Protein AF-A0A9D8RW69-F1 (afdb_monomer)

Sequence (125 aa):
MDIFTVSLFGHRNIDDIRFLEEKLTPIIKEFIRAKSYVSFLIGRNGEFDEYAASVIKRVQKEVGKENNDITLVLPYSVKNIEFYDKYYDSIIIPECLHGAHPKSAITLKNKWTVEQSDLVIVYVE

Solvent-accessible surface area (backbone atoms only — not comparable to full-atom values): 7196 Å² total; per-residue (Å²): 133,73,68,48,24,36,27,55,48,56,44,55,69,70,95,56,64,65,60,51,49,69,56,46,48,60,54,55,53,46,48,60,70,76,42,83,22,34,40,33,41,32,51,75,87,26,50,36,34,55,52,52,53,50,47,53,54,50,48,3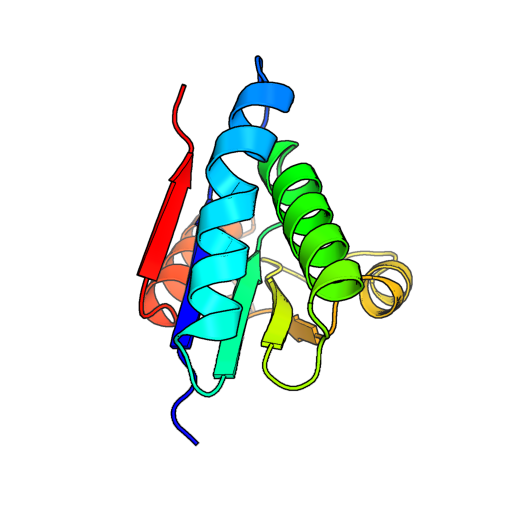4,73,74,78,52,57,90,43,49,48,44,33,37,50,37,53,59,95,60,89,68,52,74,66,46,62,75,74,33,77,44,76,45,62,61,72,91,36,68,88,49,57,77,91,51,20,59,60,53,42,53,51,50,52,55,75,67,32,79,39,78,48,73,57,84,135

pLDDT: mean 91.9, std 5.93, range [67.75, 98.25]

Structure (mmCIF, N/CA/C/O backbone):
data_AF-A0A9D8RW69-F1
#
_entry.id   AF-A0A9D8RW69-F1
#
loop_
_atom_site.group_PDB
_atom_site.id
_atom_site.type_symbol
_atom_site.label_atom_id
_atom_site.label_alt_id
_atom_site.label_comp_id
_atom_site.label_asym_id
_atom_site.label_entity_id
_atom_site.label_seq_id
_atom_site.pdbx_PDB_ins_code
_atom_site.Cartn_x
_atom_site.Cartn_y
_atom_site.Cartn_z
_atom_site.occupancy
_atom_site.B_iso_or_equiv
_atom_site.auth_seq_id
_atom_site.auth_comp_id
_atom_site.auth_asym_id
_atom_site.auth_atom_id
_atom_site.pdbx_PDB_model_num
ATOM 1 N N . MET A 1 1 ? -5.683 -17.674 11.036 1.00 67.75 1 MET A N 1
ATOM 2 C CA . MET A 1 1 ? -6.307 -16.338 11.015 1.00 67.75 1 MET A CA 1
ATOM 3 C C . MET A 1 1 ? -6.581 -16.031 9.563 1.00 67.75 1 MET A C 1
ATOM 5 O O . MET A 1 1 ? -5.676 -16.245 8.770 1.00 67.75 1 MET A O 1
ATOM 9 N N . ASP A 1 2 ? -7.808 -15.657 9.220 1.00 87.88 2 ASP A N 1
ATOM 10 C CA . ASP A 1 2 ? -8.154 -15.300 7.844 1.00 87.88 2 ASP A CA 1
ATOM 11 C C . ASP A 1 2 ? -7.701 -13.855 7.594 1.00 87.88 2 ASP A C 1
ATOM 13 O O . ASP A 1 2 ? -8.099 -12.952 8.344 1.00 87.88 2 ASP A O 1
ATOM 17 N N . ILE A 1 3 ? -6.784 -13.668 6.643 1.00 95.19 3 ILE A N 1
ATOM 18 C CA . ILE A 1 3 ? -6.197 -12.369 6.295 1.00 95.19 3 ILE A CA 1
ATOM 19 C C . ILE A 1 3 ? -6.886 -11.901 5.026 1.00 95.19 3 ILE A C 1
ATOM 21 O O . ILE A 1 3 ? -6.759 -12.549 3.995 1.00 95.19 3 ILE A O 1
ATOM 25 N N . PHE A 1 4 ? -7.580 -10.768 5.105 1.00 97.69 4 PHE A N 1
ATOM 26 C CA . PHE A 1 4 ? -8.198 -10.155 3.939 1.00 97.69 4 PHE A CA 1
ATOM 27 C C . PHE A 1 4 ? -7.199 -9.209 3.269 1.00 97.69 4 PHE A C 1
ATOM 29 O O . PHE A 1 4 ? -6.868 -8.155 3.814 1.00 97.69 4 PHE A O 1
ATOM 36 N N . THR A 1 5 ? -6.700 -9.591 2.102 1.00 98.19 5 THR A N 1
ATOM 37 C CA . THR A 1 5 ? -5.648 -8.870 1.387 1.00 98.19 5 THR A CA 1
ATOM 38 C C . THR A 1 5 ? -6.255 -7.915 0.368 1.00 98.19 5 THR A C 1
ATOM 40 O O . THR A 1 5 ? -6.976 -8.323 -0.544 1.00 98.19 5 THR A O 1
ATOM 43 N N . VAL A 1 6 ? -5.949 -6.627 0.506 1.00 98.25 6 VAL A N 1
ATOM 44 C CA . VAL A 1 6 ? -6.453 -5.563 -0.366 1.00 98.25 6 VAL A CA 1
ATOM 45 C C . VAL A 1 6 ? -5.281 -4.900 -1.071 1.00 98.25 6 VAL A C 1
ATOM 47 O O . VAL A 1 6 ? -4.409 -4.334 -0.415 1.00 98.25 6 VAL A O 1
ATOM 50 N N . SER A 1 7 ? -5.266 -4.915 -2.401 1.00 97.75 7 SER A N 1
ATOM 51 C CA . SER A 1 7 ? -4.301 -4.132 -3.177 1.00 97.75 7 SER A CA 1
ATOM 52 C C . SER A 1 7 ? -4.902 -2.845 -3.711 1.00 97.75 7 SER A C 1
ATOM 54 O O . SER A 1 7 ? -6.085 -2.780 -4.049 1.00 97.75 7 SER A O 1
ATOM 56 N N . LEU A 1 8 ? -4.069 -1.809 -3.788 1.00 96.62 8 LEU A N 1
ATOM 57 C CA . LEU A 1 8 ? -4.451 -0.503 -4.305 1.00 96.62 8 LEU A CA 1
ATOM 58 C C . LEU A 1 8 ? -3.587 -0.145 -5.516 1.00 96.62 8 LEU A C 1
ATOM 60 O O . LEU A 1 8 ? -2.361 -0.246 -5.461 1.00 96.62 8 LEU A O 1
ATOM 64 N N . PHE A 1 9 ? -4.234 0.304 -6.591 1.00 94.44 9 PHE A N 1
ATOM 65 C CA . PHE A 1 9 ? -3.589 0.785 -7.810 1.00 94.44 9 PHE A CA 1
ATOM 66 C C . PHE A 1 9 ? -4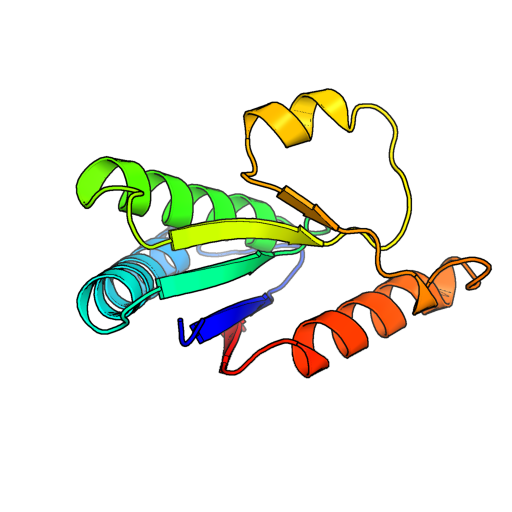.201 2.105 -8.273 1.00 94.44 9 PHE A C 1
ATOM 68 O O . PHE A 1 9 ? -5.398 2.346 -8.126 1.00 94.44 9 PHE A O 1
ATOM 75 N N . GLY A 1 10 ? -3.383 2.930 -8.914 1.00 92.00 10 GLY A N 1
ATOM 76 C CA . GLY A 1 10 ? -3.833 4.165 -9.533 1.00 92.00 10 GLY A CA 1
ATOM 77 C C . GLY A 1 10 ? -2.754 4.777 -10.409 1.00 92.00 10 GLY A C 1
ATOM 78 O O . GLY A 1 10 ? -1.688 4.191 -10.633 1.00 92.00 10 GLY A O 1
ATOM 79 N N . HIS A 1 11 ? -3.060 5.950 -10.950 1.00 86.25 11 HIS A N 1
ATOM 80 C CA . HIS A 1 11 ? -2.189 6.629 -11.895 1.00 86.25 11 HIS A CA 1
ATOM 81 C C . HIS A 1 11 ? -0.961 7.263 -11.235 1.00 86.25 11 HIS A C 1
ATOM 83 O O . HIS A 1 11 ? -0.899 7.516 -10.031 1.00 86.25 11 HIS A O 1
ATOM 89 N N . ARG A 1 12 ? 0.058 7.509 -12.069 1.00 86.56 12 ARG A N 1
ATOM 90 C CA . ARG A 1 12 ? 1.292 8.167 -11.634 1.00 86.56 12 ARG A CA 1
ATOM 91 C C . ARG A 1 12 ? 1.056 9.608 -11.195 1.00 86.56 12 ARG A C 1
ATOM 93 O O . ARG A 1 12 ? 1.748 10.043 -10.285 1.00 86.56 12 ARG A O 1
ATOM 100 N N . ASN A 1 13 ? 0.119 10.283 -11.847 1.00 86.38 13 ASN A N 1
ATOM 101 C CA . ASN A 1 13 ? -0.285 11.646 -11.547 1.00 86.38 13 ASN A CA 1
ATOM 102 C C . ASN A 1 13 ? -1.752 11.611 -11.121 1.00 86.38 13 ASN A C 1
ATOM 104 O O . ASN A 1 13 ? -2.506 10.809 -11.680 1.00 86.38 13 ASN A O 1
ATOM 108 N N . ILE A 1 14 ? -2.117 12.447 -10.155 1.00 85.50 14 ILE A N 1
ATOM 109 C CA . ILE A 1 14 ? -3.499 12.615 -9.696 1.00 85.50 14 ILE A CA 1
ATOM 110 C C . ILE A 1 14 ? -3.859 14.089 -9.742 1.00 85.50 14 ILE A C 1
ATOM 112 O O . ILE A 1 14 ? -3.160 14.912 -9.147 1.00 85.50 14 ILE A O 1
ATOM 116 N N . ASP A 1 15 ? -4.986 14.402 -10.373 1.00 84.06 15 ASP A N 1
ATOM 117 C CA . ASP A 1 15 ? -5.484 15.771 -10.441 1.00 84.06 15 ASP A CA 1
ATOM 118 C C . ASP A 1 15 ? -6.233 16.172 -9.155 1.00 84.06 15 ASP A C 1
ATOM 120 O O . ASP A 1 15 ? -6.063 17.295 -8.668 1.00 84.06 15 ASP A O 1
ATOM 124 N N . ASP A 1 16 ? -7.012 15.260 -8.551 1.00 86.25 16 ASP A N 1
ATOM 125 C CA . ASP A 1 16 ? -7.793 15.541 -7.333 1.00 86.25 16 ASP A CA 1
ATOM 126 C C . ASP A 1 16 ? -7.466 14.621 -6.140 1.00 86.25 16 ASP A C 1
ATOM 128 O O . ASP A 1 16 ? -8.158 13.654 -5.804 1.00 86.25 16 ASP A O 1
ATOM 132 N N . ILE A 1 17 ? -6.409 14.990 -5.415 1.00 86.00 17 ILE A N 1
ATOM 133 C CA . ILE A 1 17 ? -5.975 14.300 -4.189 1.00 86.00 17 ILE A CA 1
ATOM 134 C C . ILE A 1 17 ? -7.042 14.362 -3.084 1.00 86.00 17 ILE A C 1
ATOM 136 O O . ILE A 1 17 ? -7.149 13.435 -2.276 1.00 86.00 17 ILE A O 1
ATOM 140 N N . ARG A 1 18 ? -7.832 15.443 -3.018 1.00 88.62 18 ARG A N 1
ATOM 141 C CA . ARG A 1 18 ? -8.856 15.596 -1.972 1.00 88.62 18 ARG A CA 1
ATOM 142 C C . ARG A 1 18 ? -9.986 14.611 -2.204 1.00 88.62 18 ARG A C 1
ATOM 144 O O . ARG A 1 18 ? -10.401 13.939 -1.264 1.00 88.62 18 ARG A O 1
ATOM 151 N N . PHE A 1 19 ? -10.420 14.476 -3.453 1.00 90.00 19 PHE A N 1
ATOM 152 C CA . PHE A 1 19 ? -11.421 13.493 -3.831 1.00 90.00 19 PHE A CA 1
ATOM 153 C C . PHE A 1 19 ? -10.957 12.063 -3.530 1.00 90.00 19 PHE A C 1
ATOM 155 O O . PHE A 1 19 ? -11.717 11.289 -2.940 1.00 90.00 19 PHE A O 1
ATOM 162 N N . LEU A 1 20 ? -9.698 11.722 -3.844 1.00 90.38 20 LEU A N 1
ATOM 163 C CA . LEU A 1 20 ? -9.123 10.428 -3.463 1.00 90.38 20 LEU A CA 1
ATOM 164 C C . LEU A 1 20 ? -9.229 10.194 -1.951 1.00 90.38 20 LEU A C 1
ATOM 166 O O . LEU A 1 20 ? -9.709 9.145 -1.522 1.00 90.38 20 LEU A O 1
ATOM 170 N N . GLU A 1 21 ? -8.795 11.154 -1.135 1.00 92.88 21 GLU A N 1
ATOM 171 C CA . GLU A 1 21 ? -8.829 11.029 0.322 1.00 92.88 21 GLU A CA 1
ATOM 172 C C . GLU A 1 21 ? -10.257 10.877 0.864 1.00 92.88 21 GLU A C 1
ATOM 174 O O . GLU A 1 21 ? -10.509 9.988 1.685 1.00 92.88 21 GLU A O 1
ATOM 179 N N . GLU A 1 22 ? -11.197 11.691 0.383 1.00 94.25 22 GLU A N 1
ATOM 180 C CA . GLU A 1 22 ? -12.607 11.647 0.783 1.00 94.25 22 GLU A CA 1
ATOM 181 C C . GLU A 1 22 ? -13.258 10.294 0.476 1.00 94.25 22 GLU A C 1
ATOM 183 O O . GLU A 1 22 ? -14.071 9.804 1.265 1.00 94.25 22 GLU A O 1
ATOM 188 N N . LYS A 1 23 ? -12.898 9.668 -0.651 1.00 94.56 23 LYS A N 1
ATOM 189 C CA . LYS A 1 23 ? -13.442 8.365 -1.055 1.00 94.56 23 LYS A CA 1
ATOM 190 C C . LYS A 1 23 ? -12.735 7.194 -0.392 1.00 94.56 23 LYS A C 1
ATOM 192 O O . LYS A 1 23 ? -13.400 6.257 0.045 1.00 94.56 23 LYS A O 1
ATOM 197 N N . LEU A 1 24 ? -11.410 7.234 -0.296 1.00 95.56 24 LEU A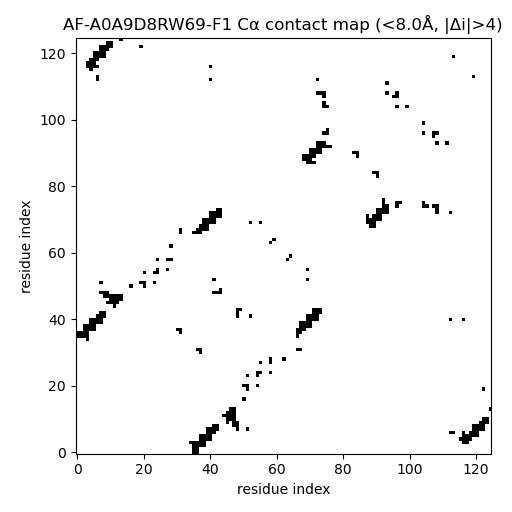 N 1
ATOM 198 C CA . LEU A 1 24 ? -10.624 6.105 0.190 1.00 95.56 24 LEU A CA 1
ATOM 199 C C . LEU A 1 24 ? -10.729 5.947 1.712 1.00 95.56 24 LEU A C 1
ATOM 201 O O . LEU A 1 24 ? -10.852 4.831 2.209 1.00 95.56 24 LEU A O 1
ATOM 205 N N . THR A 1 25 ? -10.752 7.050 2.463 1.00 97.31 25 THR A N 1
ATOM 206 C CA . THR A 1 25 ? -10.805 7.033 3.936 1.00 97.31 25 THR A CA 1
ATOM 207 C C . THR A 1 25 ? -11.939 6.171 4.517 1.00 97.31 25 THR A C 1
ATOM 209 O O . THR A 1 25 ? -11.647 5.310 5.354 1.00 97.31 25 THR A O 1
ATOM 212 N N . PRO A 1 26 ? -13.223 6.354 4.137 1.00 97.38 26 PRO A N 1
ATOM 213 C CA . PRO A 1 26 ? -14.308 5.539 4.684 1.00 97.38 26 PRO A CA 1
ATOM 214 C C . PRO A 1 26 ? -14.176 4.057 4.314 1.00 97.38 26 PRO A C 1
ATOM 216 O O . PRO A 1 26 ? -14.460 3.213 5.160 1.00 97.38 26 PRO A O 1
ATOM 219 N N . ILE A 1 27 ? -13.677 3.743 3.114 1.00 97.38 27 ILE A N 1
ATOM 220 C CA . ILE A 1 27 ? -13.466 2.365 2.646 1.00 97.38 27 ILE A CA 1
ATOM 221 C C . ILE A 1 27 ? -12.427 1.652 3.524 1.00 97.38 27 ILE A C 1
ATOM 223 O O . ILE A 1 27 ? -12.677 0.562 4.036 1.00 97.38 27 ILE A O 1
ATOM 227 N N . ILE A 1 28 ? -11.277 2.288 3.772 1.00 97.56 28 ILE A N 1
ATOM 228 C CA . ILE A 1 28 ? -10.226 1.716 4.630 1.00 97.56 28 ILE A CA 1
ATOM 229 C C . ILE A 1 28 ? -10.730 1.531 6.068 1.00 97.56 28 ILE A C 1
ATOM 231 O O . ILE A 1 28 ? -10.493 0.487 6.679 1.00 97.56 28 ILE A O 1
ATOM 235 N N . LYS A 1 29 ? -11.477 2.510 6.602 1.00 97.50 29 LYS A N 1
ATOM 236 C CA . LYS A 1 29 ? -12.104 2.405 7.932 1.00 97.50 29 LYS A CA 1
ATOM 237 C C . LYS A 1 29 ? -13.072 1.230 8.015 1.00 97.50 29 LYS A C 1
ATOM 239 O O . LYS A 1 29 ? -13.103 0.549 9.038 1.00 97.50 29 LYS A O 1
ATOM 244 N N . GLU A 1 30 ? -13.868 1.005 6.976 1.00 96.62 30 GLU A N 1
ATOM 245 C CA . GLU A 1 30 ? -14.802 -0.115 6.921 1.00 96.62 30 GLU A CA 1
ATOM 246 C C . GLU A 1 30 ? -14.067 -1.454 6.939 1.00 96.62 30 GLU A C 1
ATOM 248 O O . GLU A 1 30 ? -14.400 -2.303 7.764 1.00 96.62 30 GLU A O 1
ATOM 253 N N . PHE A 1 31 ? -13.022 -1.630 6.124 1.00 96.19 31 PHE A N 1
ATOM 254 C CA . PHE A 1 31 ? -12.256 -2.879 6.120 1.00 96.19 31 PHE A CA 1
ATOM 255 C C . PHE A 1 31 ? -11.636 -3.188 7.476 1.00 96.19 31 PHE A C 1
ATOM 257 O O . PHE A 1 31 ? -11.797 -4.302 7.971 1.00 96.19 31 PHE A O 1
ATOM 264 N N . ILE A 1 32 ? -10.998 -2.200 8.106 1.00 96.06 32 ILE A N 1
ATOM 265 C CA . ILE A 1 32 ? -10.378 -2.384 9.423 1.00 96.06 32 ILE A CA 1
ATOM 266 C C . ILE A 1 32 ? -11.427 -2.751 10.486 1.00 96.06 32 ILE A C 1
ATOM 268 O O . ILE A 1 32 ? -11.128 -3.506 11.405 1.00 96.06 32 ILE A O 1
ATOM 272 N N . ARG A 1 33 ? -12.667 -2.260 10.376 1.00 94.31 33 ARG A N 1
ATOM 273 C CA . ARG A 1 33 ? -13.747 -2.583 11.327 1.00 94.31 33 ARG A CA 1
ATOM 274 C C . ARG A 1 33 ? -14.411 -3.930 11.059 1.00 94.31 33 ARG A C 1
ATOM 276 O O . ARG A 1 33 ? -14.804 -4.608 12.002 1.00 94.31 33 ARG A O 1
ATOM 283 N N . ALA A 1 34 ? -14.607 -4.276 9.790 1.00 94.50 34 ALA A N 1
ATOM 284 C CA . ALA A 1 34 ? -15.428 -5.412 9.381 1.00 94.50 34 ALA A CA 1
ATOM 285 C C . ALA A 1 34 ? -14.647 -6.730 9.291 1.00 94.50 34 ALA A C 1
ATOM 287 O O . ALA A 1 34 ? -15.251 -7.802 9.332 1.00 94.50 34 ALA A O 1
ATOM 288 N N . LYS A 1 35 ? -13.323 -6.671 9.121 1.00 95.06 35 LYS A N 1
ATOM 289 C CA . LYS A 1 35 ? -12.475 -7.850 8.922 1.00 95.06 35 LYS A CA 1
ATOM 290 C C . LYS A 1 35 ? -11.679 -8.177 10.182 1.00 95.06 35 LYS A C 1
ATOM 292 O O . LYS A 1 35 ? -11.274 -7.296 10.935 1.00 95.06 35 LYS A O 1
ATOM 297 N N . SER A 1 36 ? -11.415 -9.468 10.375 1.00 94.44 36 SER A N 1
ATOM 298 C CA . SER A 1 36 ? -10.563 -9.971 11.456 1.00 94.44 36 SER A CA 1
ATOM 299 C C . SER A 1 36 ? -9.129 -9.467 11.346 1.00 94.44 36 SER A C 1
ATOM 301 O O . SER A 1 36 ? -8.538 -9.109 12.360 1.00 94.44 36 SER A O 1
ATOM 303 N N . TYR A 1 37 ? -8.584 -9.441 10.130 1.00 97.44 37 TYR A N 1
ATOM 304 C CA . TYR A 1 37 ? -7.284 -8.858 9.833 1.00 97.44 37 TYR A CA 1
ATOM 305 C C . TYR A 1 37 ? -7.243 -8.386 8.377 1.00 97.44 37 TYR A C 1
ATOM 307 O O . TYR A 1 37 ? -7.764 -9.087 7.506 1.00 97.44 37 TYR A O 1
ATOM 315 N N . VAL A 1 38 ? -6.641 -7.224 8.106 1.00 97.94 38 VAL A N 1
ATOM 316 C CA . VAL A 1 38 ? -6.529 -6.665 6.746 1.00 97.94 38 VAL A CA 1
ATOM 317 C C . VAL A 1 38 ? -5.082 -6.354 6.404 1.00 97.94 38 VAL A C 1
ATOM 319 O O . VAL A 1 38 ? -4.449 -5.562 7.095 1.00 97.94 38 VAL A O 1
ATOM 322 N N . SER A 1 39 ? -4.584 -6.930 5.312 1.00 97.75 39 SER A N 1
ATOM 323 C CA . SER A 1 39 ? -3.257 -6.606 4.784 1.00 97.75 39 SER A CA 1
ATOM 324 C C . SER A 1 39 ? -3.393 -5.738 3.540 1.00 97.75 39 SER A C 1
ATOM 326 O O . SER A 1 39 ? -4.047 -6.126 2.569 1.00 97.75 39 SER A O 1
ATOM 328 N N . PHE A 1 40 ? -2.810 -4.541 3.569 1.00 98.19 40 PHE A N 1
ATOM 329 C CA . PHE A 1 40 ? -2.826 -3.619 2.439 1.00 98.19 40 PHE A CA 1
AT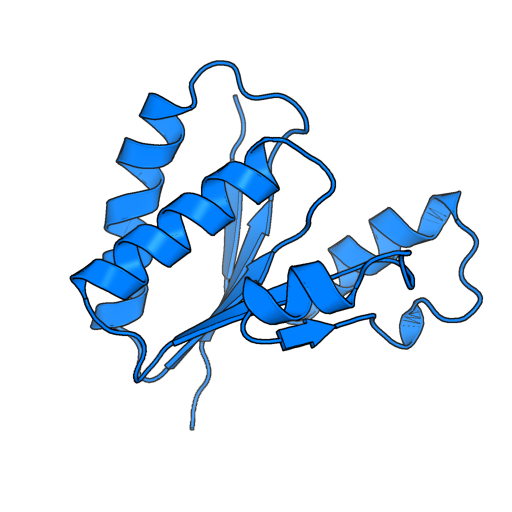OM 330 C C . PHE A 1 40 ? -1.547 -3.758 1.615 1.00 98.19 40 PHE A C 1
ATOM 332 O O . PHE A 1 40 ? -0.458 -3.458 2.102 1.00 98.19 40 PHE A O 1
ATOM 339 N N . LEU A 1 41 ? -1.677 -4.145 0.346 1.00 98.06 41 LEU A N 1
ATOM 340 C CA . LEU A 1 41 ? -0.565 -4.198 -0.602 1.00 98.06 41 LEU A CA 1
ATOM 341 C C . LEU A 1 41 ? -0.532 -2.927 -1.449 1.00 98.06 41 LEU A C 1
ATOM 343 O O . LEU A 1 41 ? -1.504 -2.602 -2.136 1.00 98.06 41 LEU A O 1
ATOM 347 N N . ILE A 1 42 ? 0.604 -2.230 -1.448 1.00 96.31 42 ILE A N 1
ATOM 348 C CA . ILE A 1 42 ? 0.758 -0.983 -2.201 1.00 96.31 42 ILE A CA 1
ATOM 349 C C . ILE A 1 42 ? 2.061 -0.924 -2.991 1.00 96.31 42 ILE A C 1
ATOM 351 O O . ILE A 1 42 ? 3.078 -1.504 -2.608 1.00 96.31 42 ILE A O 1
ATOM 355 N N . GLY A 1 43 ? 2.017 -0.238 -4.134 1.00 93.56 43 GLY A N 1
ATOM 356 C CA . GLY A 1 43 ? 3.198 0.103 -4.919 1.00 93.56 43 GLY A CA 1
ATOM 357 C C . GLY A 1 43 ? 3.921 1.344 -4.391 1.00 93.56 43 GLY A C 1
ATOM 358 O O . GLY A 1 43 ? 3.701 1.793 -3.271 1.00 93.56 43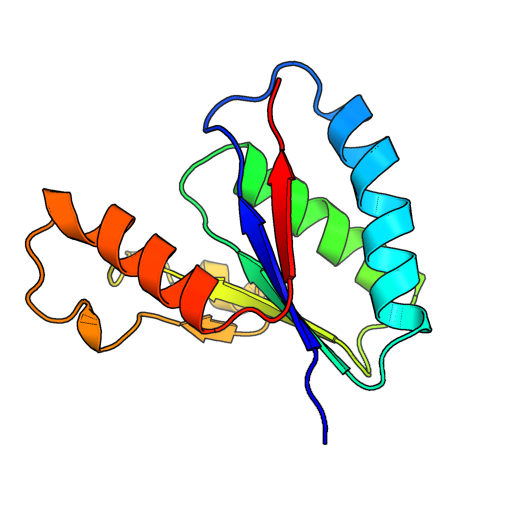 GLY A O 1
ATOM 359 N N . ARG A 1 44 ? 4.808 1.901 -5.223 1.00 86.62 44 ARG A N 1
ATOM 360 C CA . ARG A 1 44 ? 5.462 3.202 -4.990 1.00 86.62 44 ARG A CA 1
ATOM 361 C C . ARG A 1 44 ? 5.909 3.891 -6.286 1.00 86.62 44 ARG A C 1
ATOM 363 O O . ARG A 1 44 ? 6.912 4.596 -6.318 1.00 86.62 44 ARG A O 1
ATOM 370 N N . ASN A 1 45 ? 5.232 3.618 -7.396 1.00 81.19 45 ASN A N 1
ATOM 371 C CA . ASN A 1 45 ? 5.638 4.102 -8.718 1.00 81.19 45 ASN A CA 1
ATOM 372 C C . ASN A 1 45 ? 4.892 5.379 -9.143 1.00 81.19 45 ASN A C 1
ATOM 374 O O . ASN A 1 45 ? 5.104 5.853 -10.264 1.00 81.19 45 ASN A O 1
ATOM 378 N N . GLY A 1 46 ? 4.037 5.934 -8.280 1.00 85.31 46 GLY A N 1
ATOM 379 C CA . GLY A 1 46 ? 3.201 7.085 -8.596 1.00 85.31 46 GLY A CA 1
ATOM 380 C C . GLY A 1 46 ? 2.698 7.858 -7.385 1.00 85.31 46 GLY A C 1
ATOM 381 O O . GLY A 1 46 ? 2.742 7.356 -6.265 1.00 85.31 46 GLY A O 1
ATOM 382 N N . GLU A 1 47 ? 2.186 9.062 -7.644 1.00 90.06 47 GLU A N 1
ATOM 383 C CA . GLU A 1 47 ? 1.536 9.917 -6.647 1.00 90.06 47 GLU A CA 1
ATOM 384 C C . GLU A 1 47 ? 0.404 9.174 -5.940 1.00 90.06 47 GLU A C 1
ATOM 386 O O . GLU A 1 47 ? 0.323 9.224 -4.714 1.00 90.06 47 GLU A O 1
ATOM 391 N N . PHE A 1 48 ? -0.406 8.404 -6.681 1.00 93.38 48 PHE A N 1
ATOM 392 C CA . PHE A 1 48 ? -1.449 7.569 -6.086 1.00 93.38 48 PHE A CA 1
ATOM 393 C C . PHE A 1 48 ? -0.930 6.689 -4.956 1.00 93.38 48 PHE A C 1
ATOM 395 O O . PHE A 1 48 ? -1.503 6.694 -3.870 1.00 93.38 48 PHE A O 1
ATOM 402 N N . ASP A 1 49 ? 0.152 5.952 -5.205 1.00 93.38 49 ASP A N 1
ATOM 403 C CA . ASP A 1 49 ? 0.691 5.002 -4.238 1.00 93.38 49 ASP A CA 1
ATOM 404 C C . ASP A 1 49 ? 1.107 5.726 -2.944 1.00 93.38 49 ASP A C 1
ATOM 406 O O . ASP A 1 49 ? 0.821 5.268 -1.838 1.00 93.38 49 ASP A O 1
ATOM 410 N N . GLU A 1 50 ? 1.737 6.898 -3.068 1.00 92.06 50 GLU A N 1
ATOM 411 C CA . GLU A 1 50 ? 2.167 7.691 -1.914 1.00 92.06 50 GLU A CA 1
ATOM 412 C C . GLU A 1 50 ? 0.976 8.269 -1.134 1.00 92.06 50 GLU A C 1
ATOM 414 O O . GLU A 1 50 ? 0.943 8.196 0.100 1.00 92.06 50 GLU A O 1
ATOM 419 N N . TYR A 1 51 ? -0.032 8.798 -1.832 1.00 94.00 51 TYR A N 1
ATOM 420 C CA . TYR A 1 51 ? -1.228 9.351 -1.197 1.00 94.00 51 TYR A CA 1
ATOM 421 C C . TYR A 1 51 ? -2.098 8.272 -0.554 1.00 94.00 51 TYR A C 1
ATOM 423 O O . TYR A 1 51 ? -2.520 8.438 0.591 1.00 94.00 51 TYR A O 1
ATOM 431 N N . ALA A 1 52 ? -2.318 7.146 -1.229 1.00 95.62 52 ALA A N 1
ATOM 432 C CA . ALA A 1 52 ? -3.078 6.030 -0.684 1.00 95.62 52 ALA A CA 1
ATOM 433 C C . ALA A 1 52 ? -2.392 5.439 0.559 1.00 95.62 52 ALA A C 1
ATOM 435 O O . ALA A 1 52 ? -3.058 5.224 1.575 1.00 95.62 52 ALA A O 1
ATOM 436 N N . ALA A 1 53 ? -1.061 5.284 0.549 1.00 96.06 53 ALA A N 1
ATOM 437 C CA . ALA A 1 53 ? -0.316 4.865 1.738 1.00 96.06 53 ALA A CA 1
ATOM 438 C C . ALA A 1 53 ? -0.486 5.864 2.898 1.00 96.06 53 ALA A C 1
ATOM 440 O O . ALA A 1 53 ? -0.703 5.472 4.047 1.00 96.06 53 ALA A O 1
ATOM 441 N N . SER A 1 54 ? -0.458 7.163 2.586 1.00 95.44 54 SER A N 1
ATOM 442 C CA . SER A 1 54 ? -0.669 8.244 3.551 1.00 95.44 54 SER A CA 1
ATOM 443 C C . SER A 1 54 ? -2.066 8.210 4.177 1.00 95.44 54 SER A C 1
ATOM 445 O O . SER A 1 54 ? -2.189 8.340 5.398 1.00 95.44 54 SER A O 1
ATOM 447 N N . VAL A 1 55 ? -3.111 7.971 3.377 1.00 96.75 55 VAL A N 1
ATOM 448 C CA . VAL A 1 55 ? -4.492 7.799 3.857 1.00 96.75 55 VAL A CA 1
ATOM 449 C C . VAL A 1 55 ? -4.594 6.589 4.787 1.00 96.75 55 VAL A C 1
ATOM 451 O O . VAL A 1 55 ? -5.098 6.727 5.900 1.00 96.75 55 VAL A O 1
ATOM 454 N N . ILE A 1 56 ? -4.053 5.429 4.395 1.00 97.19 56 ILE A N 1
ATOM 455 C CA . ILE A 1 56 ? -4.065 4.216 5.232 1.00 97.19 56 ILE A CA 1
ATOM 456 C C . ILE A 1 56 ? -3.371 4.481 6.572 1.00 97.19 56 ILE A C 1
ATOM 458 O O . ILE A 1 56 ? -3.925 4.176 7.627 1.00 97.19 56 ILE A O 1
ATOM 462 N N . LYS A 1 57 ? -2.198 5.126 6.560 1.00 96.19 57 LYS A N 1
ATOM 463 C CA . LYS A 1 57 ? -1.482 5.493 7.789 1.00 96.19 57 LYS A CA 1
ATOM 464 C C . LYS A 1 57 ? -2.246 6.482 8.664 1.00 96.19 57 LYS A C 1
ATOM 466 O O . LYS A 1 57 ? -2.164 6.382 9.888 1.00 96.19 57 LYS A O 1
ATOM 471 N N . ARG A 1 58 ? -2.960 7.450 8.078 1.00 96.19 58 ARG A N 1
ATOM 472 C CA . ARG A 1 58 ? -3.833 8.356 8.842 1.00 96.19 58 ARG A CA 1
ATOM 473 C C . ARG A 1 58 ? -4.959 7.578 9.510 1.00 96.19 58 ARG A C 1
ATOM 475 O O . ARG A 1 58 ? -5.140 7.713 10.715 1.00 96.19 58 ARG A O 1
ATOM 482 N N . VAL A 1 59 ? -5.629 6.696 8.771 1.00 97.19 59 VAL A N 1
ATOM 483 C CA . VAL A 1 59 ? -6.691 5.852 9.326 1.00 97.19 59 VAL A CA 1
ATOM 484 C C . VAL A 1 59 ? -6.158 4.957 10.445 1.00 97.19 59 VAL A C 1
ATOM 486 O O . VAL A 1 59 ? -6.750 4.945 11.517 1.00 97.19 59 VAL A O 1
ATOM 489 N N . GLN A 1 60 ? -5.013 4.291 10.263 1.00 95.94 60 GLN A N 1
ATOM 490 C CA . GLN A 1 60 ? -4.363 3.483 11.307 1.00 95.94 60 GLN A CA 1
ATOM 491 C C . GLN A 1 60 ? -4.120 4.267 12.604 1.00 95.94 60 GLN A C 1
ATOM 493 O O . GLN A 1 60 ? -4.333 3.745 13.694 1.00 95.94 60 GLN A O 1
ATOM 498 N N . LYS A 1 61 ? -3.694 5.533 12.505 1.00 95.75 61 LYS A N 1
ATOM 499 C CA . LYS A 1 61 ? -3.507 6.403 13.679 1.00 95.75 61 LYS A CA 1
ATOM 500 C C . LYS A 1 61 ? -4.821 6.739 14.383 1.00 95.75 61 LYS A C 1
ATOM 502 O O . LYS A 1 61 ? -4.810 6.965 15.587 1.00 95.75 61 LYS A O 1
ATOM 507 N N . GLU A 1 62 ? -5.923 6.806 13.643 1.00 95.62 62 GLU A N 1
ATOM 508 C CA . GLU A 1 62 ? -7.246 7.128 14.183 1.00 95.62 62 GLU A CA 1
ATOM 509 C C . GLU A 1 62 ? -7.953 5.920 14.801 1.00 95.62 62 GLU A C 1
ATOM 511 O O . GLU A 1 62 ? -8.601 6.064 15.835 1.00 95.62 62 GLU A O 1
ATOM 516 N N . VAL A 1 63 ? -7.880 4.747 14.160 1.00 94.38 63 VAL A N 1
ATOM 517 C CA . VAL A 1 63 ? -8.683 3.569 14.544 1.00 94.38 63 VAL A CA 1
ATOM 518 C C . VAL A 1 63 ? -7.876 2.436 15.180 1.00 94.38 63 VAL A C 1
ATOM 520 O O . VAL A 1 63 ? -8.479 1.501 15.699 1.00 94.38 63 VAL A O 1
ATOM 523 N N . GLY A 1 64 ? -6.545 2.516 15.162 1.00 93.62 64 GLY A N 1
ATOM 524 C CA . GLY A 1 64 ? -5.648 1.482 15.674 1.00 93.62 64 GLY A CA 1
ATOM 525 C C . GLY A 1 64 ? -5.007 0.629 14.576 1.00 93.62 64 GLY A C 1
ATOM 526 O O . GLY A 1 64 ? -5.409 0.636 13.407 1.00 93.62 64 GLY A O 1
ATOM 527 N N . LYS A 1 65 ? -3.971 -0.113 14.975 1.00 93.44 65 LYS A N 1
ATOM 528 C CA . LYS A 1 65 ? -3.123 -0.920 14.075 1.00 93.44 65 LYS A CA 1
ATOM 529 C C . LYS A 1 65 ? -3.084 -2.402 14.475 1.00 93.44 65 LYS A C 1
ATOM 531 O O . LYS A 1 65 ? -2.296 -3.181 13.956 1.00 93.44 65 LYS A O 1
ATOM 536 N N . GLU A 1 66 ? -3.930 -2.807 15.416 1.00 93.75 66 GLU A N 1
ATOM 537 C CA . GLU A 1 66 ? -3.877 -4.150 16.013 1.00 93.75 66 GLU A CA 1
ATOM 538 C C . GLU A 1 66 ? -4.201 -5.260 14.997 1.00 93.75 66 GLU A C 1
ATOM 540 O O . GLU A 1 66 ? -3.708 -6.381 15.106 1.00 93.75 66 GLU A O 1
ATOM 545 N N . ASN A 1 67 ? -5.053 -4.949 14.016 1.00 96.19 67 ASN A N 1
ATOM 546 C CA . ASN A 1 67 ? -5.628 -5.910 13.079 1.00 96.19 67 ASN A CA 1
ATOM 547 C C . ASN A 1 67 ? -5.372 -5.559 11.606 1.00 96.19 67 ASN A C 1
ATOM 549 O O . ASN A 1 67 ? -6.141 -5.959 10.732 1.00 96.19 67 ASN A O 1
ATOM 553 N N . ASN A 1 68 ? -4.346 -4.762 11.317 1.00 97.38 68 ASN A N 1
ATOM 554 C CA . ASN A 1 68 ? -4.024 -4.425 9.941 1.00 97.38 68 ASN A CA 1
ATOM 555 C C . ASN A 1 68 ? -2.556 -4.043 9.743 1.00 97.38 68 ASN A C 1
ATOM 557 O O . ASN A 1 68 ? -1.907 -3.535 10.659 1.00 97.38 68 ASN A O 1
ATOM 561 N N . ASP A 1 69 ? -2.062 -4.250 8.527 1.00 97.25 69 ASP A N 1
ATOM 562 C CA . ASP A 1 69 ? -0.713 -3.880 8.105 1.00 97.25 69 ASP A CA 1
ATOM 563 C C . ASP A 1 69 ? -0.718 -3.208 6.730 1.00 97.25 69 ASP A C 1
ATOM 565 O O . ASP A 1 69 ? -1.648 -3.367 5.939 1.00 97.25 69 ASP A O 1
ATOM 569 N N . ILE A 1 70 ? 0.336 -2.442 6.452 1.00 97.56 70 ILE A N 1
ATOM 570 C CA . ILE A 1 70 ? 0.636 -1.939 5.115 1.00 97.56 70 ILE A CA 1
ATOM 571 C C . ILE A 1 70 ? 1.985 -2.473 4.634 1.00 97.56 70 ILE A C 1
ATOM 573 O O . ILE A 1 70 ? 3.037 -2.195 5.220 1.00 97.56 70 ILE A O 1
ATOM 577 N N . THR A 1 71 ? 1.947 -3.190 3.516 1.00 97.38 71 THR A N 1
ATOM 578 C CA . THR A 1 71 ? 3.095 -3.837 2.893 1.00 97.38 71 THR A CA 1
ATOM 579 C C . THR A 1 71 ? 3.419 -3.192 1.548 1.00 97.38 71 THR A C 1
ATOM 581 O O . THR A 1 71 ? 2.591 -3.127 0.635 1.00 97.38 71 THR A O 1
ATOM 584 N N . LEU A 1 72 ? 4.661 -2.727 1.411 1.00 96.50 72 LEU A N 1
ATOM 585 C CA . LEU A 1 72 ? 5.177 -2.169 0.166 1.00 96.50 72 LEU A CA 1
ATOM 586 C C . LEU A 1 72 ? 5.668 -3.289 -0.758 1.00 96.50 72 LEU A C 1
ATOM 588 O O . LEU A 1 72 ? 6.582 -4.031 -0.404 1.00 96.50 72 LEU A O 1
ATOM 592 N N . VAL A 1 73 ? 5.124 -3.367 -1.973 1.00 95.50 73 VAL A N 1
ATOM 593 C CA . VAL A 1 73 ? 5.532 -4.349 -2.985 1.00 95.50 73 VAL A CA 1
ATOM 594 C C . VAL A 1 73 ? 6.410 -3.688 -4.046 1.00 95.50 73 VAL A C 1
ATOM 596 O O . VAL A 1 73 ? 5.951 -2.880 -4.863 1.00 95.50 73 VAL A O 1
ATOM 599 N N . LEU A 1 74 ? 7.687 -4.066 -4.065 1.00 93.19 74 LEU A N 1
ATOM 600 C CA . LEU A 1 74 ? 8.683 -3.536 -4.990 1.00 93.19 74 LEU A CA 1
ATOM 601 C C . LEU A 1 74 ? 8.990 -4.524 -6.126 1.00 93.19 74 LEU A C 1
ATOM 603 O O . LEU A 1 74 ? 9.076 -5.728 -5.899 1.00 93.19 74 LEU A O 1
ATOM 607 N N . PRO A 1 75 ? 9.209 -4.032 -7.360 1.00 91.25 75 PRO A N 1
ATOM 608 C CA . PRO A 1 75 ? 9.599 -4.883 -8.483 1.00 91.25 75 PRO A CA 1
ATOM 609 C C . PRO A 1 75 ? 11.054 -5.385 -8.397 1.00 91.25 75 PRO A C 1
ATOM 611 O O . PRO A 1 75 ? 11.417 -6.333 -9.086 1.00 91.25 75 PRO A O 1
ATOM 614 N N . TYR A 1 76 ? 11.898 -4.716 -7.609 1.00 88.94 76 TYR A N 1
ATOM 615 C CA . TYR A 1 76 ? 13.318 -5.012 -7.413 1.00 88.94 76 TYR A CA 1
ATOM 616 C C . TYR A 1 76 ? 13.837 -4.273 -6.173 1.00 88.94 76 TYR A C 1
ATOM 618 O O . TYR A 1 76 ? 13.195 -3.342 -5.682 1.00 88.94 76 TYR A O 1
ATOM 626 N N . SER A 1 77 ? 15.020 -4.657 -5.688 1.00 85.62 77 SER A N 1
ATOM 627 C CA . SER A 1 77 ? 15.681 -3.953 -4.585 1.00 85.62 77 SER A CA 1
ATOM 628 C C . SER A 1 77 ? 16.058 -2.526 -4.985 1.00 85.62 77 SER A C 1
ATOM 630 O O . SER A 1 77 ? 16.519 -2.268 -6.099 1.00 85.62 77 SER A O 1
ATOM 632 N N . VAL A 1 78 ? 15.855 -1.592 -4.063 1.00 84.75 78 VAL A N 1
ATOM 633 C CA . VAL A 1 78 ? 16.087 -0.161 -4.258 1.00 84.75 78 VAL A CA 1
ATOM 634 C C . VAL A 1 78 ? 17.080 0.347 -3.224 1.00 84.75 78 VAL A C 1
ATOM 636 O O . VAL A 1 78 ? 17.137 -0.131 -2.091 1.00 84.75 78 VAL A O 1
ATOM 639 N N . LYS A 1 79 ? 17.865 1.356 -3.609 1.00 80.38 79 LYS A N 1
ATOM 640 C CA . LYS A 1 79 ? 18.676 2.107 -2.644 1.00 80.38 79 LYS A CA 1
ATOM 641 C C . LYS A 1 79 ? 17.732 2.730 -1.609 1.00 80.38 79 LYS A C 1
ATOM 643 O O . LYS A 1 79 ? 16.636 3.140 -1.978 1.00 80.38 79 LYS A O 1
ATOM 648 N N . ASN A 1 80 ? 18.171 2.848 -0.356 1.00 83.12 80 ASN A N 1
ATOM 649 C CA . ASN A 1 80 ? 17.405 3.468 0.737 1.00 83.12 80 ASN A CA 1
ATOM 650 C C . ASN A 1 80 ? 16.190 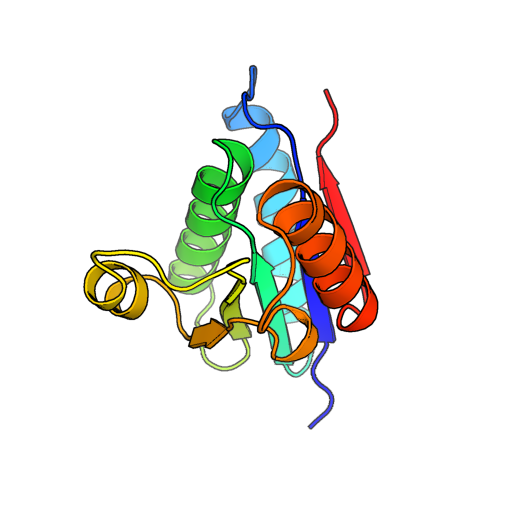2.660 1.234 1.00 83.12 80 ASN A C 1
ATOM 652 O O . ASN A 1 80 ? 15.267 3.246 1.797 1.00 83.12 80 ASN A O 1
ATOM 656 N N . ILE A 1 81 ? 16.198 1.332 1.081 1.00 82.88 81 ILE A N 1
ATOM 657 C CA . ILE A 1 81 ? 15.133 0.456 1.601 1.00 82.88 81 ILE A CA 1
ATOM 658 C C . ILE A 1 81 ? 14.883 0.653 3.110 1.00 82.88 81 ILE A C 1
ATOM 660 O O . ILE A 1 81 ? 13.737 0.675 3.542 1.00 82.88 81 ILE A O 1
ATOM 664 N N . GLU A 1 82 ? 15.927 0.976 3.880 1.00 84.38 82 GLU A N 1
ATOM 665 C CA . GLU A 1 82 ? 15.850 1.274 5.320 1.00 84.38 82 GLU A CA 1
ATOM 666 C C . GLU A 1 82 ? 14.935 2.465 5.659 1.00 84.38 82 GLU A C 1
ATOM 668 O O . GLU A 1 82 ? 14.376 2.552 6.752 1.00 84.38 82 GLU A O 1
ATOM 673 N N . PHE A 1 83 ? 14.772 3.423 4.739 1.00 86.06 83 PHE A N 1
ATOM 674 C CA . PHE A 1 83 ? 13.821 4.521 4.934 1.00 86.06 83 PHE A CA 1
ATOM 675 C C . PHE A 1 83 ? 12.381 4.043 4.794 1.00 86.06 83 PHE A C 1
ATOM 677 O O . PHE A 1 83 ? 11.471 4.637 5.369 1.00 86.06 83 PHE A O 1
ATOM 684 N N . TYR A 1 84 ? 12.170 2.993 4.007 1.00 87.69 84 TYR A N 1
ATOM 685 C CA . TYR A 1 84 ? 10.856 2.433 3.746 1.00 87.69 84 TYR A CA 1
ATOM 686 C C . TYR A 1 84 ? 10.437 1.514 4.888 1.00 87.69 84 TYR A C 1
ATOM 688 O O . TYR A 1 84 ? 9.277 1.580 5.279 1.00 87.69 84 TYR A O 1
ATOM 696 N N . ASP A 1 85 ? 11.378 0.809 5.518 1.00 84.81 85 ASP A N 1
ATOM 697 C CA . ASP A 1 85 ? 11.130 0.005 6.726 1.00 84.81 85 ASP A CA 1
ATOM 698 C C . ASP A 1 85 ? 10.625 0.841 7.914 1.00 84.81 85 ASP A C 1
ATOM 700 O O . ASP A 1 85 ? 9.975 0.331 8.820 1.00 84.81 85 ASP A O 1
ATOM 704 N N . LYS A 1 86 ? 10.894 2.154 7.925 1.00 88.19 86 LYS A N 1
ATOM 705 C CA . LYS A 1 86 ? 10.350 3.072 8.944 1.00 88.19 86 LYS A CA 1
ATOM 706 C C . LYS A 1 86 ? 8.899 3.465 8.686 1.00 88.19 86 LYS A C 1
ATOM 708 O O . LYS A 1 86 ? 8.227 3.940 9.600 1.00 88.19 86 LYS A O 1
ATOM 713 N N . TYR A 1 87 ? 8.448 3.364 7.439 1.00 90.75 87 TYR A N 1
ATOM 714 C CA . TYR A 1 87 ? 7.130 3.824 7.020 1.00 90.75 87 TYR A CA 1
ATOM 715 C C . TYR A 1 87 ? 6.161 2.661 6.829 1.00 90.75 87 TYR A C 1
ATOM 717 O O . TYR A 1 87 ? 5.027 2.742 7.288 1.00 90.75 87 TYR A O 1
ATOM 725 N N . TYR A 1 88 ? 6.591 1.584 6.184 1.00 95.00 88 TYR A N 1
ATOM 726 C CA . TYR A 1 88 ? 5.784 0.394 5.938 1.00 95.00 88 TYR A CA 1
ATOM 727 C C . TYR A 1 88 ? 6.004 -0.645 7.027 1.00 95.00 88 TYR A C 1
ATOM 729 O O . TYR A 1 88 ? 7.020 -0.637 7.713 1.00 95.00 88 TYR A O 1
ATOM 737 N N . ASP A 1 89 ? 5.031 -1.531 7.189 1.00 95.44 89 ASP A N 1
ATOM 738 C CA . ASP A 1 89 ? 5.102 -2.590 8.194 1.00 95.44 89 ASP A CA 1
ATOM 739 C C . ASP A 1 89 ? 5.894 -3.788 7.667 1.00 95.44 89 ASP A C 1
ATOM 741 O O . ASP A 1 89 ? 6.466 -4.556 8.437 1.00 95.44 89 ASP A O 1
ATOM 745 N N . SER A 1 90 ? 5.944 -3.934 6.342 1.00 94.69 90 SER A N 1
ATOM 746 C CA . SER A 1 90 ? 6.768 -4.905 5.633 1.00 94.69 90 SER A CA 1
ATOM 747 C C . SER A 1 90 ? 7.077 -4.424 4.217 1.00 94.69 90 SER A C 1
ATOM 749 O O . SER A 1 90 ? 6.374 -3.583 3.646 1.00 94.69 90 SER A O 1
ATOM 751 N N . ILE A 1 91 ? 8.141 -4.975 3.637 1.00 95.00 91 ILE A N 1
ATOM 752 C CA . ILE A 1 91 ? 8.516 -4.765 2.239 1.00 95.00 91 ILE A CA 1
ATOM 753 C C . ILE A 1 91 ? 8.681 -6.131 1.589 1.00 95.00 91 ILE A C 1
ATOM 755 O O . ILE A 1 91 ? 9.400 -6.985 2.103 1.00 95.00 91 ILE A O 1
ATOM 759 N N . ILE A 1 92 ? 8.035 -6.328 0.443 1.00 94.94 92 ILE A N 1
ATOM 760 C CA . ILE A 1 92 ? 8.114 -7.563 -0.331 1.00 94.94 92 ILE A CA 1
ATOM 761 C C . ILE A 1 92 ? 8.685 -7.259 -1.712 1.00 94.94 92 ILE A C 1
ATOM 763 O O . ILE A 1 92 ? 8.222 -6.364 -2.420 1.00 94.94 92 ILE A O 1
ATOM 767 N N . ILE A 1 93 ? 9.672 -8.056 -2.112 1.00 93.31 93 ILE A N 1
ATOM 768 C CA . ILE A 1 93 ? 10.116 -8.176 -3.500 1.00 93.31 93 ILE A CA 1
ATOM 769 C C . ILE A 1 93 ? 9.778 -9.609 -3.922 1.00 93.31 93 ILE A C 1
ATOM 771 O O . ILE A 1 93 ? 10.432 -10.535 -3.444 1.00 93.31 93 ILE A O 1
ATOM 775 N N . PRO A 1 94 ? 8.740 -9.819 -4.750 1.00 93.31 94 PRO A N 1
ATOM 776 C CA . PRO A 1 94 ? 8.317 -11.166 -5.117 1.00 93.31 94 PRO A CA 1
ATOM 777 C C . PRO A 1 94 ? 9.430 -11.966 -5.801 1.00 93.31 94 PRO A C 1
ATOM 779 O O . PRO A 1 94 ? 10.049 -11.495 -6.754 1.00 93.31 94 PRO A O 1
ATOM 782 N N . GLU A 1 95 ? 9.643 -13.210 -5.371 1.00 88.12 95 GLU A N 1
ATOM 783 C CA . GLU A 1 95 ? 10.715 -14.065 -5.905 1.00 88.12 95 GLU A CA 1
ATOM 784 C C . GLU A 1 95 ? 10.574 -14.333 -7.409 1.00 88.12 95 GLU A C 1
ATOM 786 O O . GLU A 1 95 ? 11.572 -14.462 -8.115 1.00 88.12 95 GLU A O 1
ATOM 791 N N . CYS A 1 96 ? 9.342 -14.339 -7.935 1.00 84.88 96 CYS A N 1
ATOM 792 C CA . CYS A 1 96 ? 9.069 -14.492 -9.367 1.00 84.88 96 CYS A CA 1
ATOM 793 C C . CYS A 1 96 ? 9.647 -13.357 -10.235 1.00 84.88 96 CYS A C 1
ATOM 795 O O . CYS A 1 96 ? 9.630 -13.449 -11.462 1.00 84.88 96 CYS A O 1
ATOM 797 N N . LEU A 1 97 ? 10.134 -12.275 -9.619 1.00 86.44 97 LEU A N 1
ATOM 798 C CA . LEU A 1 97 ? 10.808 -11.163 -10.288 1.00 86.44 97 LEU A CA 1
ATOM 799 C C . LEU A 1 97 ? 12.332 -11.314 -10.308 1.00 86.44 97 LEU A C 1
ATOM 801 O O . LEU A 1 97 ? 13.005 -10.542 -10.995 1.00 86.44 97 LEU A O 1
ATOM 805 N N . HIS A 1 98 ? 12.901 -12.285 -9.589 1.00 84.56 98 HIS A N 1
ATOM 806 C CA . HIS A 1 98 ? 14.339 -12.531 -9.612 1.00 84.56 98 HIS A CA 1
ATOM 807 C C . HIS A 1 98 ? 14.788 -12.911 -11.030 1.00 84.56 98 HIS A C 1
ATOM 809 O O . HIS A 1 98 ? 14.337 -13.895 -11.607 1.00 84.56 98 HIS A O 1
ATOM 815 N N . GLY A 1 99 ? 15.670 -12.096 -11.615 1.00 76.12 99 GLY A N 1
ATOM 816 C CA . GLY A 1 99 ? 16.142 -12.276 -12.993 1.00 76.12 99 GLY A CA 1
ATOM 817 C C . GLY A 1 99 ? 15.172 -11.789 -14.077 1.00 76.12 99 GLY A C 1
ATOM 818 O O . GLY A 1 99 ? 15.482 -11.912 -15.262 1.00 76.12 99 GLY A O 1
ATOM 819 N N . ALA A 1 100 ? 14.027 -11.201 -13.710 1.00 82.00 100 ALA A N 1
ATOM 820 C CA . ALA A 1 100 ? 13.121 -10.594 -14.676 1.00 82.00 100 ALA A CA 1
ATOM 821 C C . ALA A 1 100 ? 13.773 -9.380 -15.353 1.00 82.00 100 ALA A C 1
ATOM 823 O O . ALA A 1 100 ? 14.439 -8.557 -14.720 1.00 82.00 100 ALA A O 1
ATOM 824 N N . HIS A 1 101 ? 13.536 -9.229 -16.656 1.00 81.88 101 HIS A N 1
ATOM 825 C CA . HIS A 1 101 ? 14.004 -8.056 -17.381 1.00 81.88 101 HIS A CA 1
ATOM 826 C C . HIS A 1 101 ? 13.321 -6.785 -16.821 1.00 81.88 101 HIS A C 1
ATOM 828 O O . HIS A 1 101 ? 12.104 -6.797 -16.610 1.00 81.88 101 HIS A O 1
ATOM 834 N N . PRO A 1 102 ? 14.033 -5.654 -16.631 1.00 76.44 102 PRO A N 1
ATOM 835 C CA . PRO A 1 102 ? 13.468 -4.460 -15.989 1.00 76.44 102 PRO A CA 1
ATOM 836 C C . PRO A 1 102 ? 12.161 -3.956 -16.619 1.00 76.44 102 PRO A C 1
ATOM 838 O O . PRO A 1 102 ? 11.252 -3.525 -15.916 1.00 76.44 102 PRO A O 1
ATOM 841 N N . LYS A 1 103 ? 12.029 -4.073 -17.949 1.00 77.62 103 LYS A N 1
ATOM 842 C CA . LYS A 1 103 ? 10.808 -3.677 -18.678 1.00 77.62 103 LYS A CA 1
ATOM 843 C C . LYS A 1 103 ? 9.571 -4.518 -18.333 1.00 77.62 103 LYS A C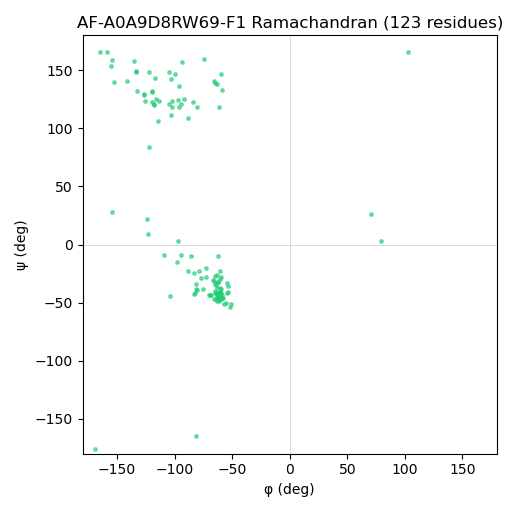 1
ATOM 845 O O . LYS A 1 103 ? 8.465 -4.014 -18.471 1.00 77.62 103 LYS A O 1
ATOM 850 N N . SER A 1 104 ? 9.735 -5.770 -17.905 1.00 86.88 104 SER A N 1
ATOM 851 C CA . SER A 1 104 ? 8.622 -6.649 -17.516 1.00 86.88 104 SER A CA 1
ATOM 852 C C . SER A 1 104 ? 8.384 -6.687 -16.008 1.00 86.88 104 SER A C 1
ATOM 854 O O . SER A 1 104 ? 7.324 -7.136 -15.579 1.00 86.88 104 SER A O 1
ATOM 856 N N . ALA A 1 105 ? 9.338 -6.213 -15.200 1.00 88.56 105 ALA A N 1
ATOM 857 C CA . ALA A 1 105 ? 9.285 -6.320 -13.744 1.00 88.56 105 ALA A CA 1
ATOM 858 C C . ALA A 1 105 ? 8.052 -5.627 -13.137 1.00 88.56 105 ALA A C 1
ATOM 860 O O . ALA A 1 105 ? 7.425 -6.165 -12.234 1.00 88.56 105 ALA A O 1
ATOM 861 N N . ILE A 1 106 ? 7.634 -4.472 -13.668 1.00 87.75 106 ILE A N 1
ATOM 862 C CA . ILE A 1 106 ? 6.429 -3.775 -13.184 1.00 87.75 106 ILE A CA 1
ATOM 863 C C . ILE A 1 106 ? 5.170 -4.605 -13.461 1.00 87.75 106 ILE A C 1
ATOM 865 O O . ILE A 1 106 ? 4.352 -4.796 -12.565 1.00 87.75 106 ILE A O 1
ATOM 869 N N . THR A 1 107 ? 5.028 -5.128 -14.681 1.00 90.00 107 THR A N 1
ATOM 870 C CA . THR A 1 107 ? 3.873 -5.945 -15.077 1.00 90.00 107 THR A CA 1
ATOM 871 C C . THR A 1 107 ? 3.792 -7.227 -14.257 1.00 90.00 107 THR A C 1
ATOM 873 O O . THR A 1 107 ? 2.722 -7.574 -13.767 1.00 90.00 107 THR A O 1
ATOM 876 N N . LEU A 1 108 ? 4.925 -7.905 -14.062 1.00 92.12 108 LEU A N 1
ATOM 877 C CA . LEU A 1 108 ? 5.008 -9.111 -13.239 1.00 92.12 108 LEU A CA 1
ATOM 878 C C . LEU A 1 108 ? 4.705 -8.815 -11.767 1.00 92.12 108 LEU A C 1
ATOM 880 O O . LEU A 1 108 ? 3.968 -9.571 -11.145 1.00 92.12 108 LEU A O 1
ATOM 884 N N . LYS A 1 109 ? 5.195 -7.690 -11.232 1.00 94.00 109 LYS A N 1
ATOM 885 C CA . LYS A 1 109 ? 4.885 -7.249 -9.869 1.00 94.00 109 LYS A CA 1
ATOM 886 C C . LYS A 1 109 ? 3.390 -7.002 -9.710 1.00 94.00 109 LYS A C 1
ATOM 888 O O . LYS A 1 109 ? 2.800 -7.496 -8.762 1.00 94.00 109 LYS A O 1
ATOM 893 N N . ASN A 1 110 ? 2.769 -6.277 -10.642 1.00 92.38 110 ASN A N 1
ATOM 894 C CA . ASN A 1 110 ? 1.332 -5.998 -10.586 1.00 92.38 110 ASN A CA 1
ATOM 895 C C . ASN A 1 110 ? 0.509 -7.286 -10.687 1.00 92.38 110 ASN A C 1
ATOM 897 O O . ASN A 1 110 ? -0.432 -7.458 -9.920 1.00 92.38 110 ASN A O 1
ATOM 901 N N . LYS A 1 111 ? 0.893 -8.204 -11.585 1.00 94.62 111 LYS A N 1
ATOM 902 C CA . LYS A 1 111 ? 0.269 -9.526 -11.692 1.00 94.62 111 LYS A CA 1
ATOM 903 C C . LYS A 1 111 ? 0.344 -10.276 -10.361 1.00 94.62 111 LYS A C 1
ATOM 905 O O . LYS A 1 111 ? -0.688 -10.704 -9.862 1.00 94.62 111 LYS A O 1
ATOM 910 N N . TRP A 1 112 ? 1.533 -10.360 -9.769 1.00 96.19 112 TRP A N 1
ATOM 911 C CA . TRP A 1 112 ? 1.727 -11.017 -8.480 1.00 96.19 112 TRP A CA 1
ATOM 912 C C . TRP A 1 112 ? 0.875 -10.375 -7.378 1.00 96.19 112 TRP A C 1
ATOM 914 O O . TRP A 1 112 ? 0.187 -11.080 -6.651 1.00 96.19 112 TRP A O 1
ATOM 924 N N . THR A 1 113 ? 0.855 -9.040 -7.285 1.00 96.12 113 THR A N 1
ATOM 925 C CA . THR A 1 113 ? 0.056 -8.320 -6.282 1.00 96.12 113 THR A CA 1
ATOM 926 C C . THR A 1 113 ? -1.435 -8.635 -6.413 1.00 96.12 113 THR A C 1
ATOM 928 O O . THR A 1 113 ? -2.088 -8.881 -5.403 1.00 96.12 113 THR A O 1
ATOM 931 N N . VAL A 1 114 ? -1.969 -8.672 -7.638 1.00 96.44 114 VAL A N 1
ATOM 932 C CA . VAL A 1 114 ? -3.370 -9.050 -7.887 1.00 96.44 114 VAL A CA 1
ATOM 933 C C . VAL A 1 114 ? -3.623 -10.506 -7.499 1.00 96.44 114 VAL A C 1
ATOM 935 O O . VAL A 1 114 ? -4.628 -10.785 -6.859 1.00 96.44 114 VAL A O 1
ATOM 938 N N . GLU A 1 115 ? -2.706 -11.420 -7.821 1.00 96.75 115 GLU A N 1
ATOM 939 C CA . GLU A 1 115 ? -2.820 -12.842 -7.460 1.00 96.75 115 GLU A CA 1
ATOM 940 C C . GLU A 1 115 ? -2.814 -13.087 -5.942 1.00 96.75 115 GLU A C 1
ATOM 942 O O . GLU A 1 115 ? -3.378 -14.082 -5.499 1.00 96.75 115 GLU A O 1
ATOM 947 N N . GLN A 1 116 ? -2.200 -12.202 -5.147 1.00 96.06 116 GLN A N 1
ATOM 948 C CA . GLN A 1 116 ? -2.238 -12.282 -3.679 1.00 96.06 116 GLN A CA 1
ATOM 949 C C . GLN A 1 116 ? -3.472 -11.613 -3.055 1.00 96.06 116 GLN A C 1
ATOM 951 O O . GLN A 1 116 ? -3.670 -11.723 -1.850 1.00 96.06 116 GLN A O 1
ATOM 956 N N . SER A 1 117 ? -4.260 -10.865 -3.830 1.00 97.19 117 SER A N 1
ATOM 957 C CA . SER A 1 117 ? -5.320 -10.011 -3.290 1.00 97.19 117 SER A CA 1
ATOM 958 C C . SER A 1 117 ? -6.687 -10.685 -3.322 1.00 97.19 117 SER A C 1
ATOM 960 O O . SER A 1 117 ? -7.106 -11.198 -4.356 1.00 97.19 117 SER A O 1
ATOM 962 N N . ASP A 1 118 ? -7.437 -10.557 -2.230 1.00 97.69 118 ASP A N 1
ATOM 963 C CA . ASP A 1 118 ? -8.870 -10.869 -2.188 1.00 97.69 118 ASP A CA 1
ATOM 964 C C . ASP A 1 118 ? -9.707 -9.755 -2.829 1.00 97.69 118 ASP A C 1
ATOM 966 O O . ASP A 1 118 ? -10.795 -9.992 -3.356 1.00 97.69 118 ASP A O 1
ATOM 970 N N . LEU A 1 119 ? -9.201 -8.517 -2.779 1.00 97.75 119 LEU A N 1
ATOM 971 C CA . LEU A 1 119 ? -9.830 -7.344 -3.373 1.00 97.75 119 LEU A CA 1
ATOM 972 C C . LEU A 1 119 ? -8.789 -6.409 -3.990 1.00 97.75 119 LEU A C 1
ATOM 974 O O . LEU A 1 119 ? -7.743 -6.137 -3.404 1.00 97.75 119 LEU A O 1
ATOM 978 N N . VAL A 1 120 ? -9.129 -5.847 -5.148 1.00 97.25 120 VAL A N 1
ATOM 979 C CA . V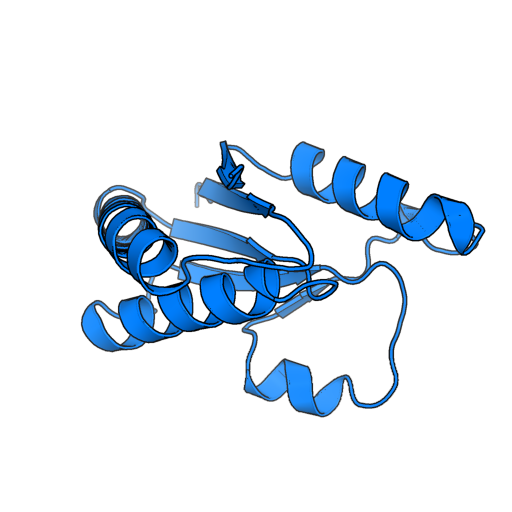AL A 1 120 ? -8.333 -4.820 -5.820 1.00 97.25 120 VAL A CA 1
ATOM 980 C C . VAL A 1 120 ? -9.131 -3.521 -5.878 1.00 97.25 120 VAL A C 1
ATOM 982 O O . VAL A 1 120 ? -10.245 -3.498 -6.398 1.00 97.25 120 VAL A O 1
ATOM 985 N N . ILE A 1 121 ? -8.551 -2.433 -5.375 1.00 95.94 121 ILE A N 1
ATOM 986 C CA . ILE A 1 121 ? -9.076 -1.074 -5.523 1.00 95.94 121 ILE A CA 1
ATOM 987 C C . ILE A 1 121 ? -8.270 -0.367 -6.602 1.00 95.94 121 ILE A C 1
ATOM 989 O O . ILE A 1 121 ? -7.049 -0.252 -6.499 1.00 95.94 121 ILE A O 1
ATOM 993 N N . VAL A 1 122 ? -8.963 0.133 -7.623 1.00 94.12 122 VAL A N 1
ATOM 994 C CA . VAL A 1 122 ? -8.350 0.902 -8.707 1.00 94.12 122 VAL A CA 1
ATOM 995 C C . VAL A 1 122 ? -8.959 2.295 -8.738 1.00 94.12 122 VAL A C 1
ATOM 997 O O . VAL A 1 122 ? -10.173 2.436 -8.874 1.00 94.12 122 VAL A O 1
ATOM 1000 N N . TYR A 1 123 ? -8.113 3.313 -8.617 1.00 91.38 123 TYR A N 1
ATOM 1001 C CA . TYR A 1 123 ? -8.497 4.704 -8.834 1.00 91.38 123 TYR A CA 1
ATOM 1002 C C . TYR A 1 123 ? -8.244 5.096 -10.291 1.00 91.38 123 TYR A C 1
ATOM 1004 O O . TYR A 1 123 ? -7.130 4.936 -10.797 1.00 91.38 123 TYR A O 1
ATOM 1012 N N . VAL A 1 124 ? -9.290 5.589 -10.953 1.00 87.50 124 VAL A N 1
ATOM 1013 C CA . VAL A 1 124 ? -9.283 6.027 -12.354 1.00 87.50 124 VAL A CA 1
ATOM 1014 C C . VAL A 1 124 ? -9.962 7.394 -12.413 1.00 87.50 124 VAL A C 1
ATOM 1016 O O . VAL A 1 124 ? -11.032 7.553 -11.821 1.00 87.50 124 VAL A O 1
ATOM 1019 N N . GLU A 1 125 ? -9.327 8.344 -13.099 1.00 75.25 125 GLU A N 1
ATOM 1020 C CA . GLU A 1 125 ? -9.845 9.695 -13.379 1.00 75.25 125 GLU A CA 1
ATOM 1021 C C . GLU A 1 125 ? -10.462 9.771 -14.780 1.00 75.25 125 GLU A C 1
ATOM 1023 O O . GLU A 1 125 ? -9.910 9.129 -15.707 1.00 75.25 125 GLU A O 1
#

Foldseek 3Di:
DDEAEEEEEEDQDDPDLPVVLVVLLVVLLCCQVPDQAYEYEAEDNHPRRVSSLVSNVVSCVVPHDPRYFYEYEDLDDDPPVVVVVVRGVYYDHDPVSVVPDPVCSVVVSVVVSVVPHPYYHYDDD

Mean predicted aligned error: 3.76 Å

Nearest PDB structures (foldseek):
  5ahw-assembly3_E  TM=3.265E-01  e=3.223E-02  Mycolicibacterium smegmatis MC2 155
  8hok-assembly1_A  TM=3.876E-01  e=9.194E-01  Scutellaria baicalensis
  4kmo-assembly1_A  TM=3.333E-01  e=4.243E-01  Thermochaetoides thermophila DSM 1495
  3fg9-assembly1_B  TM=3.052E-01  e=5.856E-01  Lactiplantibacillus plantarum
  8hoj-assembly1_A  TM=3.546E-01  e=5.585E+00  Scutellaria baicalensis

Secondary structure (DSSP, 8-state):
---EEEEEE--SS-S-HHHHHHHHHHHHHHHHHHSS-EEEEE--SSH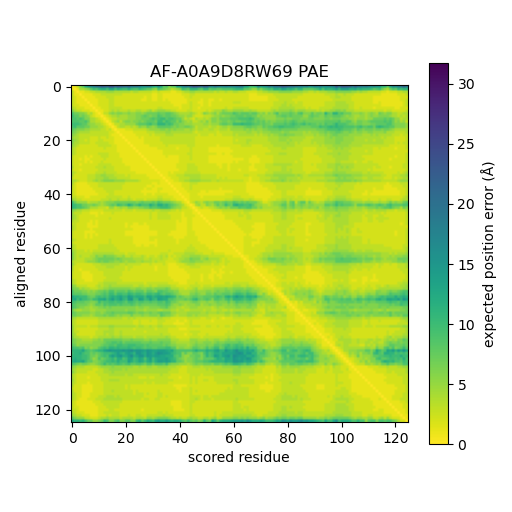HHHHHHHHHHHHHHHH-STTEEEEEE-SS--TTHHHHHTTSSEEE--GGGTT--HHHHHHHHHHHHHHT-SEEEE---

Radius of gyration: 14.22 Å; Cα contacts (8 Å, |Δi|>4): 187; chains: 1; bounding box: 34×32×35 Å